Protein AF-A0A9D9XAN1-F1 (afdb_m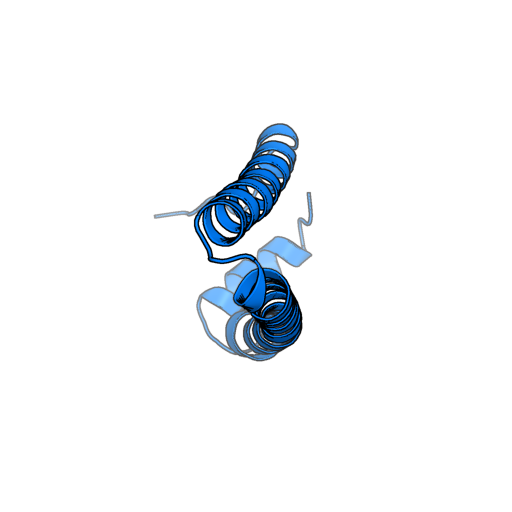onomer_lite)

pLDDT: mean 92.48, std 11.04, range [39.34, 98.56]

Structure (mmCIF, N/CA/C/O backbone):
data_AF-A0A9D9XAN1-F1
#
_entry.id   AF-A0A9D9XAN1-F1
#
loop_
_atom_site.group_PDB
_atom_site.id
_atom_site.type_symbol
_atom_site.label_atom_id
_atom_site.label_alt_id
_atom_site.label_comp_id
_atom_site.label_asym_id
_atom_site.label_entity_id
_atom_site.label_seq_id
_atom_site.pdbx_PDB_ins_code
_atom_site.Cartn_x
_atom_site.Cartn_y
_atom_site.Cartn_z
_atom_site.occupancy
_atom_site.B_iso_or_equiv
_atom_site.auth_seq_id
_atom_site.auth_comp_id
_atom_site.auth_asym_id
_atom_site.auth_atom_id
_atom_site.pdbx_PDB_model_num
ATOM 1 N N . MET A 1 1 ? 1.851 6.972 -27.957 1.00 39.34 1 MET A N 1
ATOM 2 C CA . MET A 1 1 ? 1.920 7.651 -26.648 1.00 39.34 1 MET A CA 1
ATOM 3 C C . MET A 1 1 ? 2.955 6.915 -25.810 1.00 39.34 1 MET A C 1
ATOM 5 O O . MET A 1 1 ? 2.748 5.741 -25.534 1.00 39.34 1 MET A O 1
ATOM 9 N N . TRP A 1 2 ? 4.109 7.524 -25.533 1.00 49.09 2 TRP A N 1
ATOM 10 C CA . TRP A 1 2 ? 5.159 6.906 -24.715 1.00 49.09 2 TRP A CA 1
ATOM 11 C C . TRP A 1 2 ? 4.899 7.286 -23.258 1.00 49.09 2 TRP A C 1
ATOM 13 O O . TRP A 1 2 ? 4.928 8.467 -22.930 1.00 49.09 2 TRP A O 1
ATOM 23 N N . VAL A 1 3 ? 4.591 6.313 -22.402 1.00 60.66 3 VAL A N 1
ATOM 24 C CA . VAL A 1 3 ? 4.555 6.533 -20.950 1.00 60.66 3 VAL A CA 1
ATOM 25 C C . VAL A 1 3 ? 5.998 6.436 -20.461 1.00 60.66 3 VAL A C 1
ATOM 27 O O . VAL A 1 3 ? 6.638 5.405 -20.671 1.00 60.66 3 VAL A O 1
ATOM 30 N N . SER A 1 4 ? 6.530 7.509 -19.870 1.00 66.50 4 SER A N 1
ATOM 31 C CA . SER A 1 4 ? 7.818 7.443 -19.171 1.00 66.50 4 SER A CA 1
ATOM 32 C C . SER A 1 4 ? 7.646 6.585 -17.919 1.00 66.50 4 SER A C 1
ATOM 34 O O . SER A 1 4 ? 6.758 6.856 -17.115 1.00 66.50 4 SER A O 1
ATOM 36 N N . LEU A 1 5 ? 8.460 5.537 -17.781 1.00 69.19 5 LEU A N 1
ATOM 37 C CA . LEU A 1 5 ? 8.465 4.642 -16.613 1.00 69.19 5 LEU A CA 1
ATOM 38 C C . LEU A 1 5 ? 9.502 5.065 -15.558 1.00 69.19 5 LEU A C 1
ATOM 40 O O . LEU A 1 5 ? 9.644 4.393 -14.542 1.00 69.19 5 LEU A O 1
ATOM 44 N N . GLU A 1 6 ? 10.244 6.143 -15.816 1.00 74.38 6 GLU A N 1
ATOM 45 C CA . GLU A 1 6 ? 11.300 6.648 -14.937 1.00 74.38 6 GLU A CA 1
ATOM 46 C C . GLU A 1 6 ? 10.686 7.617 -13.916 1.00 74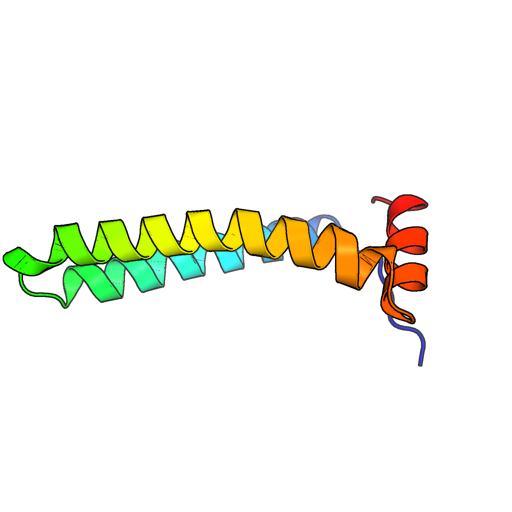.38 6 GLU A C 1
ATOM 48 O O . GLU A 1 6 ? 10.030 8.596 -14.286 1.00 74.38 6 GLU A O 1
ATOM 53 N N . GLN A 1 7 ? 10.879 7.331 -12.625 1.00 76.00 7 GLN A N 1
ATOM 54 C CA . GLN A 1 7 ? 10.460 8.204 -11.531 1.00 76.00 7 GLN A CA 1
ATOM 55 C C . GLN A 1 7 ? 11.677 8.921 -10.950 1.00 76.00 7 GLN A C 1
ATOM 57 O O . GLN A 1 7 ? 12.637 8.297 -10.517 1.00 76.00 7 GLN A O 1
ATOM 62 N N . GLY A 1 8 ? 11.625 10.252 -10.871 1.00 86.50 8 GLY A N 1
ATOM 63 C CA . GLY A 1 8 ? 12.640 11.000 -10.133 1.00 86.50 8 GLY A CA 1
ATOM 64 C C . GLY A 1 8 ? 12.593 10.677 -8.635 1.00 86.50 8 GLY A C 1
ATOM 65 O O . GLY A 1 8 ? 11.527 10.417 -8.079 1.00 86.50 8 GLY A O 1
ATOM 66 N N . LYS A 1 9 ? 13.734 10.787 -7.944 1.00 88.38 9 LYS A N 1
ATOM 67 C CA . LYS A 1 9 ? 13.857 10.511 -6.497 1.00 88.38 9 LYS A CA 1
ATOM 68 C C . LYS A 1 9 ? 12.802 11.227 -5.643 1.00 88.38 9 LYS A C 1
ATOM 70 O O . LYS A 1 9 ? 12.294 10.651 -4.689 1.00 88.38 9 LYS A O 1
ATOM 75 N N . VAL A 1 10 ? 12.466 12.475 -5.978 1.00 92.38 10 VAL A N 1
ATOM 76 C CA . VAL A 1 10 ? 11.429 13.244 -5.267 1.00 92.38 10 VAL A CA 1
ATOM 77 C C . VAL A 1 10 ? 10.046 12.622 -5.454 1.00 92.38 10 VAL A C 1
ATOM 79 O O . VAL A 1 10 ? 9.326 12.479 -4.474 1.00 92.38 10 VAL A O 1
ATOM 82 N N . ALA A 1 11 ? 9.694 12.217 -6.679 1.00 90.06 11 ALA A N 1
ATOM 83 C CA . ALA A 1 11 ? 8.414 11.572 -6.967 1.00 90.06 11 ALA A CA 1
ATOM 84 C C . ALA A 1 11 ? 8.290 10.229 -6.232 1.00 90.06 11 ALA A C 1
ATOM 86 O O . ALA A 1 11 ? 7.274 9.983 -5.595 1.00 90.06 11 ALA A O 1
ATOM 87 N N . TYR A 1 12 ? 9.363 9.433 -6.211 1.00 89.50 12 TYR A N 1
ATOM 88 C CA . TYR A 1 12 ? 9.417 8.180 -5.454 1.00 89.50 12 TYR A CA 1
ATOM 89 C C . TYR A 1 12 ? 9.112 8.378 -3.957 1.00 89.50 12 TYR A C 1
ATOM 91 O O . TYR A 1 12 ? 8.257 7.700 -3.389 1.00 89.50 12 TYR A O 1
ATOM 99 N N . TRP A 1 13 ? 9.776 9.341 -3.303 1.00 94.31 13 TRP A N 1
ATOM 100 C CA . TRP A 1 13 ? 9.512 9.630 -1.887 1.00 94.31 13 TRP A CA 1
ATOM 101 C C . TRP A 1 13 ? 8.134 10.255 -1.660 1.00 94.31 13 TRP A C 1
ATOM 103 O O . TRP A 1 13 ? 7.505 9.963 -0.644 1.00 94.31 13 TRP A O 1
ATOM 113 N N . ALA A 1 14 ? 7.658 11.090 -2.586 1.00 95.44 14 ALA A N 1
ATOM 114 C CA . ALA A 1 14 ? 6.323 11.671 -2.515 1.00 95.44 14 ALA A CA 1
ATOM 115 C C . ALA A 1 14 ? 5.244 10.581 -2.546 1.00 95.44 14 ALA A C 1
ATOM 117 O O . ALA A 1 14 ? 4.353 10.612 -1.701 1.00 95.44 14 ALA A O 1
ATOM 118 N N . ASP A 1 15 ? 5.369 9.591 -3.434 1.00 93.44 15 ASP A N 1
ATOM 119 C CA . ASP A 1 15 ? 4.443 8.459 -3.512 1.00 93.44 15 ASP A CA 1
ATOM 120 C C . ASP A 1 15 ? 4.440 7.662 -2.197 1.00 93.44 15 ASP A C 1
ATOM 122 O O . ASP A 1 15 ? 3.377 7.429 -1.619 1.00 93.44 15 ASP A O 1
ATOM 126 N N . ILE A 1 16 ? 5.618 7.315 -1.659 1.00 94.69 16 ILE A N 1
ATOM 127 C CA . ILE A 1 16 ? 5.724 6.592 -0.378 1.00 94.69 16 ILE A CA 1
ATOM 128 C C . ILE A 1 16 ? 5.033 7.356 0.753 1.00 94.69 16 ILE A C 1
ATOM 130 O O . ILE A 1 16 ? 4.216 6.786 1.478 1.00 94.69 16 ILE A O 1
ATOM 134 N N . LEU A 1 17 ? 5.359 8.640 0.918 1.00 97.88 17 LEU A N 1
ATOM 135 C CA . LEU A 1 17 ? 4.823 9.454 2.007 1.00 97.88 17 LEU A CA 1
ATOM 136 C C . LEU A 1 17 ? 3.318 9.681 1.856 1.00 97.88 17 LEU A C 1
ATOM 138 O O . LEU A 1 17 ? 2.595 9.641 2.853 1.00 97.88 17 LEU A O 1
ATOM 142 N N . LEU A 1 18 ? 2.840 9.877 0.625 1.00 97.88 18 LEU A N 1
ATOM 143 C CA . LEU A 1 18 ? 1.425 10.066 0.331 1.00 97.88 18 LEU A CA 1
ATOM 144 C C . LEU A 1 18 ? 0.614 8.818 0.686 1.00 97.88 18 LEU A C 1
ATOM 146 O O . LEU A 1 18 ? -0.359 8.925 1.432 1.00 97.88 18 LEU A O 1
ATOM 150 N N . TYR A 1 19 ? 1.007 7.640 0.195 1.00 96.31 19 TYR A N 1
ATOM 151 C CA . TYR A 1 19 ? 0.248 6.412 0.443 1.00 96.31 19 TYR A CA 1
ATOM 152 C C . TYR A 1 19 ? 0.356 5.946 1.896 1.00 96.31 19 TYR A C 1
ATOM 154 O O . TYR A 1 19 ? -0.655 5.551 2.479 1.00 96.31 19 TYR A O 1
ATOM 162 N N . LEU A 1 20 ? 1.534 6.060 2.523 1.00 97.19 20 LEU A N 1
ATOM 163 C CA . LEU A 1 20 ? 1.685 5.777 3.952 1.00 97.19 20 LEU A CA 1
ATOM 164 C C . LEU A 1 20 ? 0.812 6.718 4.792 1.00 97.19 20 LEU A C 1
ATOM 166 O O . LEU A 1 20 ? 0.067 6.266 5.663 1.00 97.19 20 LEU A O 1
ATOM 170 N N . GLY A 1 21 ? 0.857 8.019 4.496 1.00 98.44 21 GLY A N 1
ATOM 171 C CA . GLY A 1 21 ? 0.027 9.024 5.153 1.00 98.44 21 GLY A CA 1
ATOM 172 C C . GLY A 1 21 ? -1.466 8.754 4.971 1.00 98.44 21 GLY A C 1
ATOM 173 O O . GLY A 1 21 ? -2.219 8.828 5.941 1.00 98.44 21 GLY A O 1
ATOM 174 N N . ALA A 1 22 ? -1.896 8.370 3.767 1.00 98.12 22 ALA A N 1
ATOM 175 C CA . ALA A 1 22 ? -3.284 8.022 3.479 1.00 98.12 22 ALA A CA 1
ATOM 176 C C . ALA A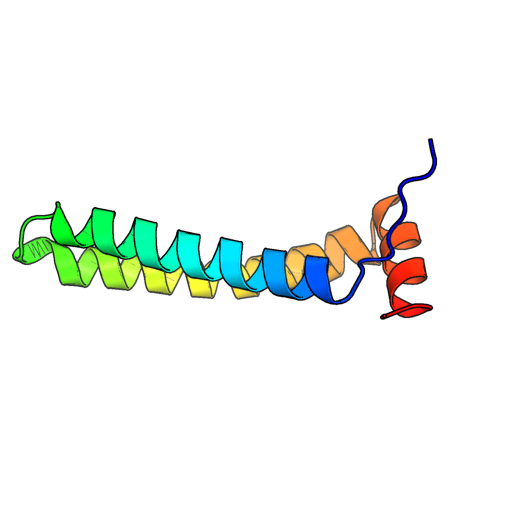 1 22 ? -3.755 6.808 4.294 1.00 98.12 22 ALA A C 1
ATOM 178 O O . ALA A 1 22 ? -4.818 6.869 4.911 1.00 98.12 22 ALA A O 1
ATOM 179 N N . VAL A 1 23 ? -2.960 5.733 4.360 1.00 97.81 23 VAL A N 1
ATOM 180 C CA . VAL A 1 23 ? -3.291 4.544 5.165 1.00 97.81 23 VAL A CA 1
ATOM 181 C C . VAL A 1 23 ? -3.427 4.908 6.643 1.00 97.81 23 VAL A C 1
ATOM 183 O O . VAL A 1 23 ? -4.417 4.535 7.276 1.00 97.81 23 VAL A O 1
ATOM 186 N N . LEU A 1 24 ? -2.481 5.675 7.194 1.00 98.31 24 LEU A N 1
ATOM 187 C CA . LEU A 1 24 ? -2.511 6.095 8.598 1.00 98.31 24 LEU A CA 1
ATOM 188 C C . LEU A 1 24 ? -3.703 7.009 8.900 1.00 98.31 24 LEU A C 1
ATOM 190 O O . LEU A 1 24 ? -4.419 6.785 9.878 1.00 98.31 24 LEU A O 1
ATOM 194 N N . LEU A 1 25 ? -3.949 8.008 8.050 1.00 98.56 25 LEU A N 1
ATOM 195 C CA . LEU A 1 25 ? -5.056 8.948 8.203 1.00 98.56 25 LEU A CA 1
ATOM 196 C C . LEU A 1 25 ? -6.402 8.223 8.149 1.00 98.56 25 LEU A C 1
ATOM 198 O O . LEU A 1 25 ? -7.217 8.377 9.056 1.00 98.56 25 LEU A O 1
ATOM 202 N N . LEU A 1 26 ? -6.632 7.407 7.119 1.00 98.44 26 LEU A N 1
ATOM 203 C CA . LEU A 1 26 ? -7.898 6.696 6.944 1.00 98.44 26 LEU A CA 1
ATOM 204 C C . LEU A 1 26 ? -8.131 5.666 8.052 1.00 98.44 26 LEU A C 1
ATOM 206 O O . LEU A 1 26 ? -9.246 5.581 8.563 1.00 98.44 26 LEU A O 1
ATOM 210 N N . THR A 1 27 ? -7.091 4.947 8.488 1.00 98.44 27 THR A N 1
ATOM 211 C CA . THR A 1 27 ? -7.179 4.030 9.640 1.00 98.44 27 THR A CA 1
ATOM 212 C C . THR A 1 27 ? -7.549 4.790 10.911 1.00 98.44 27 THR A C 1
ATOM 214 O O . THR A 1 27 ? -8.454 4.382 11.637 1.00 98.44 27 THR A O 1
ATOM 217 N N . THR A 1 28 ? -6.899 5.930 11.159 1.00 98.50 28 THR A N 1
ATOM 218 C CA . THR A 1 28 ? -7.167 6.767 12.335 1.00 98.50 28 THR A CA 1
ATO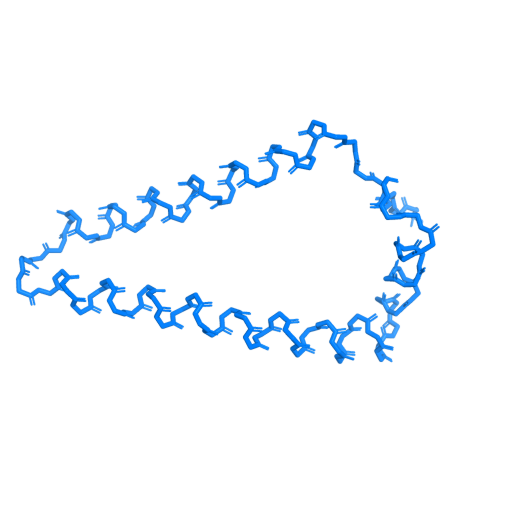M 219 C C . THR A 1 28 ? -8.600 7.285 12.320 1.00 98.50 28 THR A C 1
ATOM 221 O O . THR A 1 28 ? -9.308 7.150 13.314 1.00 98.50 28 THR A O 1
ATOM 224 N N . LEU A 1 29 ? -9.063 7.825 11.188 1.00 98.50 29 LEU A N 1
ATOM 225 C CA . LEU A 1 29 ? -10.435 8.305 11.033 1.00 98.50 29 LEU A CA 1
ATOM 226 C C . LEU A 1 29 ? -11.454 7.173 11.215 1.00 98.50 29 LEU A C 1
ATOM 228 O O . LEU A 1 29 ? -12.451 7.363 11.911 1.00 98.50 29 LEU A O 1
ATOM 232 N N . LEU A 1 30 ? -11.194 5.995 10.643 1.00 98.06 30 LEU A N 1
ATOM 233 C CA . LEU A 1 30 ? -12.057 4.821 10.773 1.00 98.06 30 LEU A CA 1
ATOM 234 C C . LEU A 1 30 ? -12.200 4.382 12.237 1.00 98.06 30 LEU A C 1
ATOM 236 O O . LEU A 1 30 ? -13.314 4.182 12.717 1.00 98.06 30 LEU A O 1
ATOM 240 N N . VAL A 1 31 ? -11.083 4.257 12.958 1.00 98.06 31 VAL A N 1
ATOM 241 C CA . VAL A 1 31 ? -11.059 3.782 14.350 1.00 98.06 31 VAL A CA 1
ATOM 242 C C . VAL A 1 31 ? -11.608 4.837 15.313 1.00 98.06 31 VAL A C 1
ATOM 244 O O . VAL A 1 31 ? -12.406 4.505 16.188 1.00 98.06 31 VAL A O 1
ATOM 247 N N . ALA A 1 32 ? -11.251 6.111 15.130 1.00 97.81 32 ALA A N 1
ATOM 248 C CA . ALA A 1 32 ? -11.697 7.206 15.994 1.00 97.81 32 ALA A CA 1
ATOM 249 C C . ALA A 1 32 ? -13.211 7.455 15.914 1.00 97.81 32 ALA A C 1
ATOM 251 O O . ALA A 1 32 ? -13.809 7.939 16.872 1.00 97.81 32 ALA A O 1
ATOM 252 N N . ARG A 1 33 ? -13.842 7.131 14.779 1.00 97.56 33 ARG A N 1
ATOM 253 C CA . ARG A 1 33 ? -15.298 7.248 14.593 1.00 97.56 33 ARG A CA 1
ATOM 254 C C . ARG A 1 33 ? -16.068 5.991 15.000 1.00 97.56 33 ARG A C 1
ATOM 256 O O . ARG A 1 33 ? -17.297 6.027 15.025 1.00 97.56 33 ARG A O 1
ATOM 263 N N . ALA A 1 34 ? -15.383 4.893 15.309 1.00 97.31 34 ALA A N 1
ATOM 264 C CA . ALA A 1 34 ? -16.017 3.641 15.694 1.00 97.31 34 ALA A CA 1
ATOM 265 C C . ALA A 1 34 ? -16.256 3.550 17.213 1.00 97.31 34 ALA A C 1
ATOM 267 O O . ALA A 1 34 ? -15.443 4.052 17.996 1.00 97.31 34 ALA A O 1
ATOM 268 N N . PRO A 1 35 ? -17.318 2.847 17.658 1.00 97.62 35 PRO A N 1
ATOM 269 C CA . PRO A 1 35 ? -17.497 2.510 19.067 1.00 97.62 35 PRO A CA 1
ATOM 270 C C . PRO A 1 35 ? -16.279 1.749 19.619 1.00 97.62 35 PRO A C 1
ATOM 272 O O . PRO A 1 35 ? -15.758 0.883 18.904 1.00 97.62 35 PRO A O 1
ATOM 275 N N . PRO A 1 36 ? -15.862 1.981 20.881 1.00 96.56 36 PRO A N 1
ATOM 276 C CA . PRO A 1 36 ? -14.669 1.354 21.463 1.00 96.56 36 PRO A CA 1
ATOM 277 C C . PRO A 1 36 ? -14.628 -0.172 21.308 1.00 96.56 36 PRO A C 1
ATOM 279 O O . PRO A 1 36 ? -13.589 -0.746 20.998 1.00 96.56 36 PRO A O 1
ATOM 282 N N . GLN A 1 37 ? -15.783 -0.833 21.417 1.00 97.50 37 GLN A N 1
ATOM 283 C CA . GLN A 1 37 ? -15.920 -2.290 21.321 1.00 97.50 37 GLN A CA 1
ATOM 284 C C . GLN A 1 37 ? -15.577 -2.846 19.928 1.00 97.50 37 GLN A C 1
ATOM 286 O O . GLN A 1 37 ? -15.318 -4.038 19.794 1.00 97.50 37 GLN A O 1
ATOM 291 N N . ARG A 1 38 ? -15.588 -2.009 18.881 1.00 97.25 38 ARG A N 1
ATOM 292 C CA . ARG A 1 38 ? -15.288 -2.408 17.496 1.00 97.25 38 ARG A CA 1
ATOM 293 C C . ARG A 1 38 ? -13.896 -1.995 17.028 1.00 97.25 38 ARG A C 1
ATOM 295 O O . ARG A 1 38 ? -13.476 -2.439 15.963 1.00 97.25 38 ARG A O 1
ATOM 302 N N . GLN A 1 39 ? -13.179 -1.170 17.790 1.00 97.69 39 GLN A N 1
ATOM 303 C CA . GLN A 1 39 ? -11.892 -0.614 17.363 1.00 97.69 39 GLN A CA 1
ATOM 304 C C . GLN A 1 39 ? -10.854 -1.704 17.096 1.00 97.69 39 GLN A C 1
ATOM 306 O O . GLN A 1 39 ? -10.222 -1.694 16.042 1.00 97.69 39 GLN A O 1
ATOM 311 N N . LEU A 1 40 ? -10.739 -2.690 17.994 1.00 97.81 40 LEU A N 1
ATOM 312 C CA . LEU A 1 40 ? -9.824 -3.816 17.798 1.00 97.81 40 LEU A CA 1
ATOM 313 C C . LEU A 1 40 ? -10.174 -4.614 16.535 1.00 97.81 40 LEU A C 1
ATOM 315 O O . LEU A 1 40 ? -9.295 -4.887 15.725 1.00 97.81 40 LEU A O 1
ATOM 319 N N . SER A 1 41 ? -11.452 -4.937 16.323 1.00 98.12 41 SER A N 1
ATOM 320 C CA . SER A 1 41 ? -11.888 -5.662 15.125 1.00 98.12 41 SER A CA 1
ATOM 321 C C . SER A 1 41 ? -11.573 -4.891 13.842 1.00 98.12 41 SER A C 1
ATOM 323 O O . SER A 1 41 ? -11.139 -5.490 12.864 1.00 98.12 41 SER A O 1
ATOM 325 N N . LEU A 1 42 ? -11.740 -3.566 13.842 1.00 98.38 42 LEU A N 1
ATOM 326 C CA . LEU A 1 42 ? -11.390 -2.724 12.696 1.00 98.38 42 LEU A CA 1
ATOM 327 C C . LEU A 1 42 ? -9.881 -2.701 12.440 1.00 98.38 42 LEU A C 1
ATOM 329 O O . LEU A 1 42 ? -9.467 -2.831 11.292 1.00 98.38 42 LEU A O 1
ATOM 333 N N . LEU A 1 43 ? -9.060 -2.605 13.489 1.00 98.19 43 LEU A N 1
ATOM 334 C CA . LEU A 1 43 ? -7.603 -2.699 13.361 1.00 98.19 43 LEU A CA 1
ATOM 335 C C . LEU A 1 43 ? -7.170 -4.057 12.796 1.00 98.19 43 LEU A C 1
ATOM 337 O O . LEU A 1 43 ? -6.305 -4.106 11.924 1.00 98.19 43 LEU A O 1
ATOM 341 N N . LEU A 1 44 ? -7.801 -5.152 13.230 1.00 98.44 44 LEU A N 1
ATOM 342 C CA . LEU A 1 44 ? -7.541 -6.487 12.687 1.00 98.44 44 LEU A CA 1
ATOM 343 C C . LEU A 1 44 ? -7.947 -6.603 11.214 1.00 98.44 44 LEU A C 1
ATOM 345 O O . LEU A 1 44 ? -7.223 -7.219 10.439 1.00 98.44 44 LEU A O 1
ATOM 349 N N . VAL A 1 45 ? -9.059 -5.987 10.803 1.00 98.25 45 VAL A N 1
ATOM 350 C CA . VAL A 1 45 ? -9.460 -5.934 9.387 1.00 98.25 45 VAL A CA 1
ATOM 351 C C . VAL A 1 45 ? -8.460 -5.129 8.557 1.00 98.25 45 VAL A C 1
ATOM 353 O O . VAL A 1 45 ? -8.098 -5.562 7.466 1.00 98.25 45 VAL A O 1
ATOM 356 N N . VAL A 1 46 ? -7.965 -3.997 9.065 1.00 98.06 46 VAL A N 1
ATOM 357 C CA . VAL A 1 46 ? -6.913 -3.219 8.388 1.00 98.06 46 VAL A CA 1
ATOM 358 C C . VAL A 1 46 ? -5.633 -4.046 8.253 1.00 98.06 46 VAL A C 1
ATOM 360 O O . VAL A 1 46 ? -5.071 -4.125 7.163 1.00 98.06 46 VAL A O 1
ATOM 363 N N . ALA A 1 47 ? -5.208 -4.729 9.320 1.00 98.06 47 ALA A N 1
ATOM 364 C CA . ALA A 1 47 ? -4.052 -5.622 9.283 1.00 98.06 47 ALA A CA 1
ATOM 365 C C . ALA A 1 47 ? -4.247 -6.778 8.286 1.00 98.06 47 ALA A C 1
ATOM 367 O O . ALA A 1 47 ? -3.347 -7.072 7.501 1.00 98.06 47 ALA A O 1
ATOM 368 N N . ALA A 1 48 ? -5.433 -7.392 8.256 1.00 98.38 48 ALA A N 1
ATOM 369 C CA . ALA A 1 48 ? -5.779 -8.410 7.271 1.00 98.38 48 ALA A CA 1
ATOM 370 C C . ALA A 1 48 ? -5.724 -7.853 5.840 1.00 98.38 48 ALA A C 1
ATOM 372 O O . ALA A 1 48 ? -5.198 -8.519 4.957 1.00 98.38 48 ALA A O 1
ATOM 373 N N . GLY A 1 49 ? -6.178 -6.617 5.614 1.00 97.69 49 GLY A N 1
ATOM 374 C CA . GLY A 1 49 ? -6.047 -5.929 4.329 1.00 97.69 49 GLY A CA 1
ATOM 375 C C . GLY A 1 49 ? -4.591 -5.752 3.890 1.00 97.69 49 GLY A C 1
ATOM 376 O O . GLY A 1 49 ? -4.268 -6.034 2.739 1.00 97.69 49 GLY A O 1
ATOM 377 N N . LEU A 1 50 ? -3.695 -5.364 4.806 1.00 96.69 50 LEU A N 1
ATOM 378 C CA . LEU A 1 50 ? -2.254 -5.264 4.532 1.00 96.69 50 LEU A CA 1
ATOM 379 C C . LEU A 1 50 ? -1.632 -6.630 4.199 1.00 96.69 50 LEU A C 1
ATOM 381 O O . LEU A 1 50 ? -0.801 -6.728 3.300 1.00 96.69 50 LEU A O 1
ATOM 385 N N . LEU A 1 51 ? -2.061 -7.700 4.873 1.00 97.62 51 LEU A N 1
ATOM 386 C CA . LEU A 1 51 ? -1.635 -9.064 4.545 1.00 97.62 51 LEU A CA 1
ATOM 387 C C . LEU A 1 51 ? -2.192 -9.532 3.195 1.00 97.62 51 LEU A C 1
ATOM 389 O O . LEU A 1 51 ? -1.481 -10.146 2.407 1.00 97.62 51 LEU A O 1
ATOM 393 N N . CYS A 1 52 ? -3.450 -9.221 2.886 1.00 98.25 52 CYS A N 1
ATOM 394 C CA . CYS A 1 52 ? -4.017 -9.498 1.571 1.00 98.25 52 CYS A CA 1
ATOM 395 C C . CYS A 1 52 ? -3.278 -8.726 0.474 1.00 98.25 52 CYS A C 1
ATOM 397 O O . CYS A 1 52 ? -3.103 -9.260 -0.621 1.00 98.25 52 CYS A O 1
ATOM 399 N N . TRP A 1 53 ? -2.810 -7.508 0.760 1.00 97.88 53 TRP A N 1
ATOM 400 C CA . TRP A 1 53 ? -2.004 -6.738 -0.178 1.00 97.88 53 TRP A CA 1
ATOM 401 C C . TRP A 1 53 ? -0.699 -7.450 -0.538 1.00 97.88 53 TRP A C 1
ATOM 403 O O . TRP A 1 53 ? -0.396 -7.520 -1.721 1.00 97.88 53 TRP A O 1
ATOM 413 N N . THR A 1 54 ? 0.032 -8.052 0.409 1.00 95.69 54 THR A N 1
ATOM 414 C CA . THR A 1 54 ? 1.280 -8.772 0.065 1.00 95.69 54 THR A CA 1
ATOM 415 C C . THR A 1 54 ? 1.026 -9.953 -0.874 1.00 95.69 54 THR A C 1
ATOM 417 O O . THR A 1 54 ? 1.794 -10.190 -1.809 1.00 95.69 54 THR A O 1
ATOM 420 N N . LEU A 1 55 ? -0.091 -10.663 -0.688 1.00 97.38 55 LEU A N 1
ATOM 421 C CA . LEU A 1 55 ? -0.514 -11.720 -1.604 1.00 97.38 55 LEU A CA 1
ATOM 422 C C . LEU A 1 55 ? -0.903 -11.157 -2.979 1.00 97.38 55 LEU A C 1
ATOM 424 O O . LEU A 1 55 ? -0.495 -11.703 -4.005 1.00 97.38 55 LEU A O 1
ATOM 428 N N . LEU A 1 56 ? -1.686 -10.077 -3.016 1.00 98.31 56 LEU A N 1
ATOM 429 C CA . LEU A 1 56 ? -2.087 -9.430 -4.267 1.00 98.31 56 LEU A CA 1
ATOM 430 C C . LEU A 1 56 ? -0.883 -8.880 -5.026 1.00 98.31 56 LEU A C 1
ATOM 432 O O . LEU A 1 56 ? -0.796 -9.087 -6.230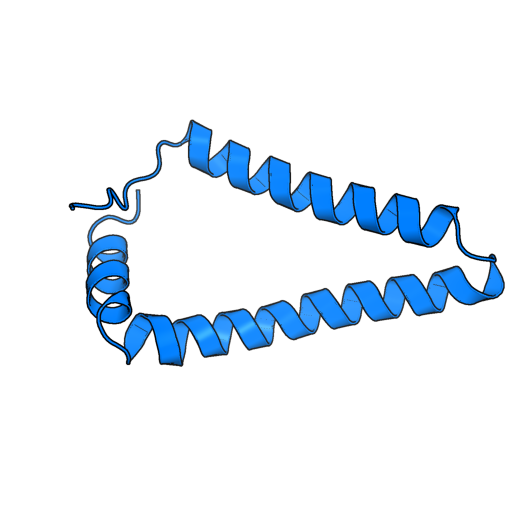 1.00 98.31 56 LEU A O 1
ATOM 436 N N . GLU A 1 57 ? 0.057 -8.243 -4.336 1.00 97.75 57 GLU A N 1
ATOM 437 C CA . GLU A 1 57 ? 1.316 -7.764 -4.893 1.00 97.75 57 GLU A CA 1
ATOM 438 C C . GLU A 1 57 ? 2.068 -8.911 -5.562 1.00 97.75 57 GLU A C 1
ATOM 440 O O . GLU A 1 57 ? 2.416 -8.810 -6.736 1.00 97.75 57 GLU A O 1
ATOM 445 N N . TYR A 1 58 ? 2.227 -10.041 -4.868 1.00 97.62 58 TYR A N 1
ATOM 446 C CA . TYR A 1 58 ? 2.882 -11.216 -5.432 1.00 97.62 58 TYR A CA 1
ATOM 447 C C . TYR A 1 58 ? 2.184 -11.731 -6.698 1.00 97.62 58 TYR A C 1
ATOM 449 O O . TYR A 1 58 ? 2.835 -12.006 -7.710 1.00 97.62 58 TYR A O 1
ATOM 457 N N . LEU A 1 59 ? 0.854 -11.860 -6.666 1.00 98.19 59 LEU A N 1
ATOM 458 C CA . LEU A 1 59 ? 0.080 -12.347 -7.808 1.00 98.19 59 LEU A CA 1
ATOM 459 C C . LEU A 1 59 ? 0.125 -11.368 -8.984 1.00 98.19 59 LEU A C 1
ATOM 461 O O . LEU A 1 59 ? 0.344 -11.787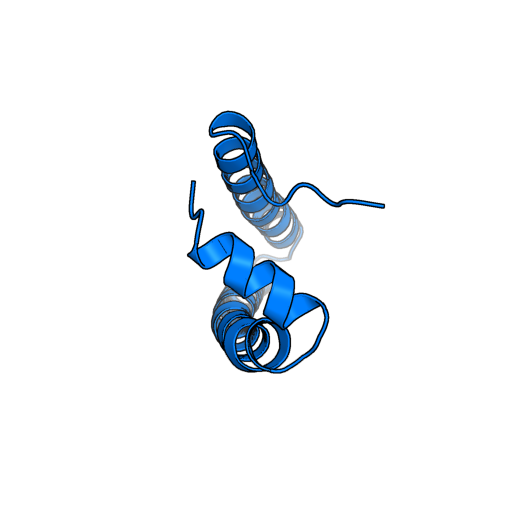 -10.120 1.00 98.19 59 LEU A O 1
ATOM 465 N N . LEU A 1 60 ? -0.032 -10.069 -8.728 1.00 98.00 60 LEU A N 1
ATOM 466 C CA . LEU A 1 60 ? 0.070 -9.023 -9.743 1.00 98.00 60 LEU A CA 1
ATOM 467 C C . LEU A 1 60 ? 1.467 -8.998 -10.350 1.00 98.00 60 LEU A C 1
ATOM 469 O O . LEU A 1 60 ? 1.607 -8.976 -11.571 1.00 98.00 60 LEU A O 1
ATOM 473 N N . HIS A 1 61 ? 2.502 -9.072 -9.520 1.00 97.06 61 HIS A N 1
ATOM 474 C CA . HIS A 1 61 ? 3.883 -9.081 -9.973 1.00 97.06 61 HIS A CA 1
ATOM 475 C C . HIS A 1 61 ? 4.164 -10.299 -10.849 1.00 97.06 61 HIS A C 1
ATOM 477 O O . HIS A 1 61 ? 4.626 -10.163 -11.981 1.00 97.06 61 HIS A O 1
ATOM 483 N N . ARG A 1 62 ? 3.823 -11.497 -10.373 1.00 97.00 62 ARG A N 1
ATOM 484 C CA . ARG A 1 62 ? 4.131 -12.744 -11.076 1.00 97.00 62 ARG A CA 1
ATOM 485 C C . ARG A 1 62 ? 3.281 -12.958 -12.325 1.00 97.00 62 ARG A C 1
ATOM 487 O O . ARG A 1 62 ? 3.797 -13.425 -13.337 1.00 97.00 62 ARG A O 1
ATOM 494 N N . ILE A 1 63 ? 1.986 -12.667 -12.257 1.00 97.50 63 ILE A N 1
ATOM 495 C CA . ILE A 1 63 ? 1.048 -12.969 -13.341 1.00 97.50 63 ILE A CA 1
ATOM 496 C C . ILE A 1 63 ? 0.945 -11.766 -14.272 1.00 97.50 63 ILE A C 1
ATOM 498 O O . ILE A 1 63 ? 1.272 -11.868 -15.451 1.00 97.50 63 ILE A O 1
ATOM 502 N N . VAL A 1 64 ? 0.540 -10.604 -13.763 1.00 96.94 64 VAL A N 1
ATOM 503 C CA . VAL A 1 64 ? 0.290 -9.441 -14.623 1.00 96.94 64 VAL A CA 1
ATOM 504 C C . VAL A 1 64 ? 1.602 -8.868 -15.150 1.00 96.94 64 VAL A C 1
ATOM 506 O O . VAL A 1 64 ? 1.779 -8.769 -16.364 1.00 96.94 64 VAL A O 1
ATOM 509 N N . LEU A 1 65 ? 2.547 -8.544 -14.264 1.00 96.69 65 LEU A N 1
ATOM 510 C CA . LEU A 1 65 ? 3.771 -7.842 -14.654 1.00 96.69 65 LEU A CA 1
ATOM 511 C C . LEU A 1 65 ? 4.800 -8.733 -15.357 1.00 96.69 65 LEU A C 1
ATOM 513 O O . LEU A 1 65 ? 5.646 -8.195 -16.061 1.00 96.69 65 LEU A O 1
ATOM 517 N N . HIS A 1 66 ? 4.744 -10.062 -15.216 1.00 96.75 66 HIS A N 1
ATOM 518 C CA . HIS A 1 66 ? 5.698 -10.973 -15.875 1.00 96.75 66 HIS A CA 1
ATOM 519 C C . HIS A 1 66 ? 5.098 -11.847 -16.984 1.00 96.75 66 HIS A C 1
ATOM 521 O O . HIS A 1 66 ? 5.849 -12.285 -17.863 1.00 96.75 66 HIS A O 1
ATOM 527 N N . ALA A 1 67 ? 3.779 -12.078 -17.018 1.00 95.69 67 ALA A N 1
ATOM 528 C CA . ALA A 1 67 ? 3.162 -12.935 -18.038 1.00 95.69 67 ALA A CA 1
ATOM 529 C C . ALA A 1 67 ? 2.358 -12.176 -19.108 1.00 95.69 67 ALA A C 1
ATOM 531 O O . ALA A 1 67 ? 2.321 -12.638 -20.249 1.00 95.69 67 ALA A O 1
ATOM 532 N N . LEU A 1 68 ? 1.759 -11.018 -18.799 1.00 96.69 68 LEU A N 1
ATOM 533 C CA . LEU A 1 68 ? 0.777 -10.380 -19.689 1.00 96.69 68 LEU A CA 1
ATOM 534 C C . LEU A 1 68 ? 1.332 -9.146 -20.431 1.00 96.69 68 LEU A C 1
ATOM 536 O O . LEU A 1 68 ? 1.845 -8.224 -19.793 1.00 96.69 68 LEU A O 1
ATOM 540 N N . PRO A 1 69 ? 1.224 -9.051 -21.772 1.00 93.62 69 PRO A N 1
ATOM 541 C CA . PRO A 1 69 ? 1.467 -7.796 -22.485 1.00 93.62 69 PRO A CA 1
ATOM 542 C C . PRO A 1 69 ? 0.316 -6.788 -22.247 1.00 93.62 69 PRO A C 1
ATOM 544 O O . PRO A 1 69 ? -0.825 -7.210 -22.080 1.00 93.62 69 PRO A O 1
ATOM 547 N N . PRO A 1 70 ? 0.573 -5.463 -22.254 1.00 92.81 70 PRO A N 1
ATOM 548 C CA . PRO A 1 70 ? 1.870 -4.806 -22.444 1.00 92.81 70 PRO A CA 1
ATOM 549 C C . PRO A 1 70 ? 2.731 -4.742 -21.167 1.00 92.81 70 PRO A C 1
ATOM 551 O O . PRO A 1 70 ? 3.916 -4.417 -21.258 1.00 92.81 70 PRO A O 1
ATOM 554 N N . PHE A 1 71 ? 2.175 -5.086 -20.000 1.00 94.00 71 PHE A N 1
ATOM 555 C CA . PHE A 1 71 ? 2.815 -4.936 -18.687 1.00 94.00 71 PHE A CA 1
ATOM 556 C C . PHE A 1 71 ? 4.146 -5.675 -18.571 1.00 94.00 71 PHE A C 1
ATOM 558 O O . PHE A 1 71 ? 5.113 -5.097 -18.088 1.00 94.00 71 PHE A O 1
ATOM 565 N N . LYS A 1 72 ? 4.243 -6.887 -19.128 1.00 95.06 72 LYS A N 1
ATOM 566 C CA . LYS A 1 72 ? 5.495 -7.649 -19.242 1.00 95.06 72 LYS A CA 1
ATOM 567 C C . LYS A 1 72 ? 6.629 -6.838 -19.854 1.00 95.06 72 LYS A C 1
ATOM 569 O O . LYS A 1 72 ? 7.757 -6.863 -19.366 1.00 95.06 72 LYS A O 1
ATOM 574 N N . ARG A 1 73 ? 6.340 -6.108 -20.934 1.00 93.06 73 ARG A N 1
ATOM 575 C CA . ARG A 1 73 ? 7.346 -5.289 -21.615 1.00 93.06 73 ARG A CA 1
ATOM 576 C C . ARG A 1 73 ? 7.755 -4.108 -20.744 1.00 93.06 73 ARG A C 1
ATOM 578 O O . ARG A 1 73 ? 8.945 -3.845 -20.618 1.00 93.06 73 ARG A O 1
ATOM 585 N N . TRP A 1 74 ? 6.790 -3.416 -20.146 1.00 92.31 74 TRP A N 1
ATOM 586 C CA . TRP A 1 74 ? 7.057 -2.269 -19.278 1.00 92.31 74 TRP A CA 1
ATOM 587 C C . TRP A 1 74 ? 7.837 -2.664 -18.025 1.00 92.31 74 TRP A C 1
ATOM 589 O O . TRP A 1 74 ? 8.834 -2.031 -17.697 1.00 92.31 74 TRP A O 1
ATOM 599 N N . HIS A 1 75 ? 7.459 -3.762 -17.378 1.00 93.44 75 HIS A N 1
ATOM 600 C CA . HIS A 1 75 ? 8.141 -4.255 -16.191 1.00 93.44 75 HIS A CA 1
ATOM 601 C C . HIS A 1 75 ? 9.567 -4.731 -16.500 1.00 93.44 75 HIS A C 1
ATOM 603 O O . HIS A 1 75 ? 10.495 -4.426 -15.757 1.00 93.44 75 HIS A O 1
ATOM 609 N N . ALA A 1 76 ? 9.785 -5.389 -17.644 1.00 92.50 76 ALA A N 1
ATOM 610 C CA . ALA A 1 76 ? 11.133 -5.719 -18.105 1.00 92.50 76 ALA A CA 1
ATOM 611 C C . ALA A 1 76 ? 11.982 -4.468 -18.399 1.00 92.50 76 ALA A C 1
ATOM 613 O O . ALA A 1 76 ? 13.188 -4.481 -18.162 1.00 92.50 76 ALA A O 1
ATOM 614 N N . MET A 1 77 ? 11.381 -3.387 -18.912 1.00 91.88 77 MET A N 1
ATOM 615 C CA . MET A 1 77 ? 12.076 -2.106 -19.091 1.00 91.88 77 MET A CA 1
ATOM 616 C C . MET A 1 77 ? 12.455 -1.479 -17.746 1.00 91.88 77 MET A C 1
ATOM 618 O O . MET A 1 77 ? 13.590 -1.037 -17.605 1.00 91.88 77 MET A O 1
ATOM 622 N N . HIS A 1 78 ? 11.553 -1.512 -16.764 1.00 88.62 78 HIS A N 1
ATOM 623 C CA . HIS A 1 78 ? 11.826 -1.062 -15.399 1.00 88.62 78 HIS A CA 1
ATOM 624 C C . HIS A 1 78 ? 12.970 -1.859 -14.745 1.00 88.62 78 HIS A C 1
ATOM 626 O O . HIS A 1 78 ? 13.895 -1.265 -14.212 1.00 88.62 78 HIS A O 1
ATOM 632 N N . HIS A 1 79 ? 13.018 -3.190 -14.886 1.00 90.44 79 HIS A N 1
ATOM 633 C CA . HIS A 1 79 ? 14.153 -3.990 -14.381 1.00 90.44 79 HIS A CA 1
ATOM 634 C C . HIS A 1 79 ? 15.505 -3.614 -14.996 1.00 90.44 79 HIS A C 1
ATOM 636 O O . HIS A 1 79 ? 16.539 -3.748 -14.349 1.00 90.44 79 HIS A O 1
ATOM 642 N N . ARG A 1 80 ? 15.523 -3.145 -16.249 1.00 91.38 80 ARG A N 1
ATOM 643 C CA . ARG A 1 80 ? 16.755 -2.673 -16.906 1.00 91.38 80 ARG A CA 1
ATOM 644 C C . ARG A 1 80 ? 17.200 -1.300 -16.401 1.00 91.38 80 ARG A C 1
ATOM 646 O O . ARG A 1 80 ? 18.356 -0.941 -16.607 1.00 91.38 80 ARG A O 1
ATOM 653 N N . ARG A 1 81 ? 16.283 -0.528 -15.812 1.00 85.81 81 ARG A N 1
ATOM 654 C CA . ARG A 1 81 ? 16.483 0.838 -15.312 1.00 85.81 81 ARG A CA 1
ATOM 655 C C . ARG A 1 81 ? 15.713 1.010 -13.996 1.00 85.81 81 ARG A C 1
ATOM 657 O O . ARG A 1 81 ? 14.629 1.589 -13.996 1.00 85.81 81 ARG A O 1
ATOM 664 N N . PRO A 1 82 ? 16.229 0.450 -12.891 1.00 77.12 82 PRO A N 1
ATOM 665 C CA . PRO A 1 82 ? 15.521 0.436 -11.611 1.00 77.12 82 PRO A CA 1
ATOM 666 C C . PRO A 1 82 ? 15.488 1.802 -10.903 1.00 77.12 82 PRO A C 1
ATOM 668 O O . PRO A 1 82 ? 14.869 1.909 -9.847 1.00 77.12 82 PRO A O 1
ATOM 671 N N . ALA A 1 83 ? 16.173 2.811 -11.450 1.00 64.94 83 ALA A N 1
ATOM 672 C CA . ALA A 1 83 ? 16.344 4.145 -10.885 1.00 64.94 83 ALA A CA 1
ATOM 673 C C . ALA A 1 83 ? 15.923 5.217 -11.891 1.00 64.94 83 ALA A C 1
ATOM 675 O O . ALA A 1 83 ? 16.204 5.018 -13.096 1.00 64.94 83 ALA A O 1
#

Radius of gyration: 17.43 Å; chains: 1; bounding box: 34×26×48 Å

Sequence (83 aa):
MWVSLEQGKVAYWADILLYLGAVLLLTTLLVARAPPQRQLSLLLVVAAGLLCWTLLEYLLHRIVLHALPPFKRWHAMHHRRPA

Secondary structure (DSSP, 8-state):
--------HHHHHHHHHHHHHHHHHHHHHHHHTS-HHHHHHHHHHHHHHHHHHHHHHHHIIIIIIHHSTTHHHHHHHHHH---

Foldseek 3Di:
DDDDPDDDPVRVVVVVCVVVVVLVVVLCVVLVPDDPVCNVVSVVVSVVVVVVVVVVVVCCCCPVCCPDPPNVVSNVVCVVPVD